Protein AF-A0A2V8MPQ8-F1 (afdb_monomer_lite)

Foldseek 3Di:
DDDDDPDDDPPDDDDDDDDDDDDLLDAFFDKDKDKAFDDDPDDDPCRVVRIDMDIDTDHHDQKDWPDWDCAACPDVDPHNFTKTKIARQHQAKDACLVPKDKDFDADPPGDTDPVRIDIRNGDIAHHGDMDIGTHGHPD

Secondary structure (DSSP, 8-state):
-----S---TT---------PPPTTSPTTPEEEEEEE---SS--TTGGGGEEEEEEE-----EEEEEEE--TTSTT-SSSS-EEEEEE-SSS-EETTTS-EEEE---TT----TTSEEEE-S-EE-TT-EEEEE-----

Sequence (139 aa):
MSCTAASLSVGTTVTFTVVVRVNPSLTDGTVISNTVTATTTTTDSIAANNQATATTTAKTPLLVISQVYGGGGNSGAAYQNDFVELFNRGTTTVDFSVTPYSVQYASSAGSFSLANKVDLTTGTMAPGQYLLVKLASGG

pLDDT: mean 84.9, std 9.33, range [51.03, 96.56]

Radius of gyration: 25.13 Å; chains: 1; bounding box: 57×28×68 Å

Structure (mmCIF, N/CA/C/O backbone):
data_AF-A0A2V8MPQ8-F1
#
_entry.id   AF-A0A2V8MPQ8-F1
#
loop_
_atom_site.group_PDB
_atom_site.id
_atom_site.type_symbol
_atom_site.label_atom_id
_atom_site.label_alt_id
_atom_site.label_comp_id
_atom_site.label_asym_id
_atom_site.label_entity_id
_atom_site.label_seq_id
_atom_site.pdbx_PDB_ins_code
_atom_site.Cartn_x
_atom_site.Cartn_y
_atom_site.Cartn_z
_atom_site.occupancy
_atom_site.B_iso_or_equiv
_atom_site.auth_seq_id
_atom_site.auth_comp_id
_atom_site.auth_asym_id
_atom_site.auth_atom_id
_atom_site.pdbx_PDB_model_num
ATOM 1 N N . MET A 1 1 ? -3.287 -6.773 28.907 1.00 58.97 1 MET A N 1
ATOM 2 C CA . MET A 1 1 ? -2.695 -5.616 29.612 1.00 58.97 1 MET A CA 1
ATOM 3 C C . MET A 1 1 ? -3.731 -5.145 30.612 1.00 58.97 1 MET A C 1
ATOM 5 O O . MET A 1 1 ? -4.859 -4.922 30.203 1.00 58.97 1 MET A O 1
ATOM 9 N N . SER A 1 2 ? -3.396 -5.086 31.897 1.00 61.69 2 SER A N 1
ATOM 10 C CA . SER A 1 2 ? -4.288 -4.584 32.947 1.00 61.69 2 SER A CA 1
ATOM 11 C C . SER A 1 2 ? -3.738 -3.251 33.437 1.00 61.69 2 SER A C 1
ATOM 13 O O . SER A 1 2 ? -2.612 -3.201 33.930 1.00 61.69 2 SER A O 1
ATOM 15 N N . CYS A 1 3 ? -4.510 -2.183 33.272 1.00 58.66 3 CYS A N 1
ATOM 16 C CA . CYS A 1 3 ? -4.169 -0.857 33.771 1.00 58.66 3 CYS A CA 1
ATOM 17 C C . CYS A 1 3 ? -5.106 -0.554 34.940 1.00 58.66 3 CYS A C 1
ATOM 19 O O . CYS A 1 3 ? -6.321 -0.582 34.765 1.00 58.66 3 CYS A O 1
ATOM 21 N N . THR A 1 4 ? -4.558 -0.275 36.120 1.00 63.81 4 THR A N 1
ATOM 22 C CA . THR A 1 4 ? -5.360 0.067 37.300 1.00 63.81 4 THR A CA 1
ATOM 23 C C . THR A 1 4 ? -5.3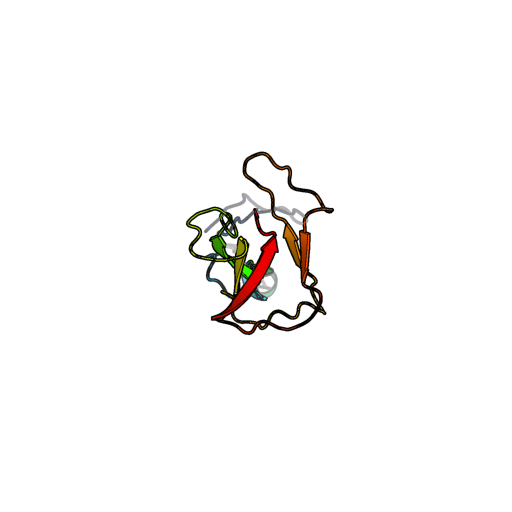43 1.578 37.477 1.00 63.81 4 THR A C 1
ATOM 25 O O . THR A 1 4 ? -4.296 2.151 37.767 1.00 63.81 4 THR A O 1
ATOM 28 N N . ALA A 1 5 ? -6.491 2.232 37.306 1.00 59.78 5 ALA A N 1
ATOM 29 C CA . ALA A 1 5 ? -6.690 3.586 37.811 1.00 59.78 5 ALA A CA 1
ATOM 30 C C . ALA A 1 5 ? -7.249 3.495 39.237 1.00 59.78 5 ALA A C 1
ATOM 32 O O . ALA A 1 5 ? -8.156 2.702 39.496 1.00 59.78 5 ALA A O 1
ATOM 33 N N . ALA A 1 6 ? -6.714 4.292 40.164 1.00 57.75 6 ALA A N 1
ATOM 34 C CA . ALA A 1 6 ? -7.375 4.507 41.447 1.00 57.75 6 ALA A CA 1
ATOM 35 C C . ALA A 1 6 ? -8.755 5.141 41.194 1.00 57.75 6 ALA A C 1
ATOM 37 O O . ALA A 1 6 ? -8.880 5.951 40.278 1.00 57.75 6 ALA A O 1
ATOM 38 N N . SER A 1 7 ? -9.759 4.714 41.970 1.00 66.19 7 SER A N 1
ATOM 39 C CA . SER A 1 7 ? -11.150 5.209 42.024 1.00 66.19 7 SER A CA 1
ATOM 40 C C . SER A 1 7 ? -11.515 6.307 41.007 1.00 66.19 7 SER A C 1
ATOM 42 O O . SER A 1 7 ? -11.134 7.464 41.186 1.00 66.19 7 SER A O 1
ATOM 44 N N . LEU A 1 8 ? -12.303 5.976 39.975 1.00 69.12 8 LEU A N 1
ATOM 45 C CA . LEU A 1 8 ? -12.889 6.985 39.086 1.00 69.12 8 LEU A CA 1
ATOM 46 C C . LEU A 1 8 ? -14.101 7.635 39.764 1.00 69.12 8 LEU A C 1
ATOM 48 O O . LEU A 1 8 ? -15.137 6.997 39.946 1.00 69.12 8 LEU A O 1
ATOM 52 N N . SER A 1 9 ? -13.987 8.914 40.114 1.00 73.25 9 SER A N 1
ATOM 53 C CA . SER A 1 9 ? -15.121 9.717 40.578 1.00 73.25 9 SER A CA 1
ATOM 54 C C . SER A 1 9 ? -16.164 9.865 39.465 1.00 73.25 9 SER A C 1
ATOM 56 O O . SER A 1 9 ? -15.814 9.893 38.282 1.00 73.25 9 SER A O 1
ATOM 58 N N . VAL A 1 10 ? -17.441 10.028 39.825 1.00 76.12 10 VAL A N 1
ATOM 59 C CA . VAL A 1 10 ? -18.529 10.246 38.854 1.00 76.12 10 VAL A CA 1
ATOM 60 C C . VAL A 1 10 ? -18.185 11.409 37.917 1.00 76.12 10 VAL A C 1
ATOM 62 O O . VAL A 1 10 ? -17.790 12.481 38.370 1.00 76.12 10 VAL A O 1
ATOM 65 N N . GLY A 1 11 ? -18.309 11.182 36.606 1.00 76.81 11 GLY A N 1
ATOM 66 C CA . GLY A 1 11 ? -17.989 12.172 35.570 1.00 76.81 11 GLY A CA 1
ATOM 67 C C . GLY A 1 11 ? -16.501 12.298 35.217 1.00 76.81 11 GLY A C 1
ATOM 68 O O . GLY A 1 11 ? -16.154 13.104 34.357 1.00 76.81 11 GLY A O 1
ATOM 69 N N . THR A 1 12 ? -15.614 11.507 35.832 1.00 78.31 12 THR A N 1
ATOM 70 C CA . THR A 1 12 ? -14.175 11.531 35.521 1.00 78.31 12 THR A CA 1
ATOM 71 C C . THR A 1 12 ? -13.873 10.702 34.279 1.00 78.31 12 THR A C 1
ATOM 73 O O . THR A 1 12 ? -14.336 9.572 34.149 1.00 78.31 12 THR A O 1
ATOM 76 N N . THR A 1 13 ? -13.044 11.242 33.386 1.00 75.94 13 THR A N 1
ATOM 77 C CA . THR A 1 13 ? -12.499 10.508 32.237 1.00 75.94 13 THR A CA 1
ATOM 78 C C . THR A 1 13 ? -11.036 10.170 32.497 1.00 75.94 13 THR A C 1
ATOM 80 O O . THR A 1 13 ? -10.256 11.047 32.862 1.00 75.94 13 THR A O 1
ATOM 83 N N . VAL A 1 14 ? -10.656 8.908 32.284 1.00 75.44 14 VAL A N 1
ATOM 84 C CA . VAL A 1 14 ? -9.255 8.464 32.284 1.00 75.44 14 VAL A CA 1
ATOM 85 C C . VAL A 1 14 ? -8.908 7.986 30.881 1.00 75.44 14 VAL A C 1
ATOM 87 O O . VAL A 1 14 ? -9.578 7.110 30.336 1.00 75.44 14 VAL A O 1
ATOM 90 N N . THR A 1 15 ? -7.856 8.556 30.298 1.00 76.62 15 THR A N 1
ATOM 91 C CA . THR A 1 15 ? -7.382 8.187 28.961 1.00 76.62 15 THR A CA 1
ATOM 92 C C . THR A 1 15 ? -6.205 7.230 29.077 1.00 76.62 15 THR A C 1
ATOM 94 O O . THR A 1 15 ? -5.200 7.548 29.711 1.00 76.62 15 THR A O 1
ATOM 97 N N . PHE A 1 16 ? -6.303 6.077 28.419 1.00 74.44 16 PHE A N 1
ATOM 98 C CA . PHE A 1 16 ? -5.191 5.145 28.259 1.00 74.44 16 PHE A CA 1
ATOM 99 C C . PHE A 1 16 ? -4.735 5.140 26.803 1.00 74.44 16 PHE A C 1
ATOM 101 O O . PHE A 1 16 ? -5.537 4.916 25.897 1.00 74.44 16 PHE A O 1
ATOM 108 N N . THR A 1 17 ? -3.439 5.342 26.576 1.00 78.00 17 THR A N 1
ATOM 109 C CA . THR A 1 17 ? -2.845 5.220 25.242 1.00 78.00 17 THR A CA 1
ATOM 110 C C . THR A 1 17 ? -2.294 3.813 25.067 1.00 78.00 17 THR A C 1
ATOM 112 O O . THR A 1 17 ? -1.340 3.427 25.741 1.00 78.00 17 THR A O 1
ATOM 115 N N . VAL A 1 18 ? -2.873 3.050 24.141 1.00 75.56 18 VAL A N 1
ATOM 116 C CA . VAL A 1 18 ? -2.373 1.724 23.761 1.00 75.56 18 VAL A CA 1
ATOM 117 C C . VAL A 1 18 ? -1.663 1.841 22.421 1.00 75.56 18 VAL A C 1
ATOM 119 O O . VAL A 1 18 ? -2.285 2.123 21.400 1.00 75.56 18 VAL A O 1
ATOM 122 N N . VAL A 1 19 ? -0.350 1.614 22.420 1.00 81.25 19 VAL A N 1
ATOM 123 C CA . VAL A 1 19 ? 0.436 1.529 21.185 1.00 81.25 19 VAL A CA 1
ATOM 124 C C . VAL A 1 19 ? 0.530 0.068 20.776 1.00 81.25 19 VAL A C 1
ATOM 126 O O . VAL A 1 19 ? 1.135 -0.744 21.475 1.00 81.25 19 VAL A O 1
ATOM 129 N N . VAL A 1 20 ? -0.053 -0.262 19.626 1.00 77.69 20 VAL A N 1
ATOM 130 C CA . VAL A 1 20 ? 0.008 -1.602 19.035 1.00 77.69 20 VAL A CA 1
ATOM 131 C C . VAL A 1 20 ? 0.956 -1.584 17.846 1.00 77.69 20 VAL A C 1
ATOM 133 O O . VAL A 1 20 ? 0.845 -0.738 16.961 1.00 77.69 20 VAL A O 1
ATOM 136 N N . ARG A 1 21 ? 1.893 -2.534 17.810 1.00 83.75 21 ARG A N 1
ATOM 137 C CA . ARG A 1 21 ? 2.701 -2.794 16.616 1.00 83.75 21 ARG A CA 1
ATOM 138 C C . ARG A 1 21 ? 1.961 -3.809 15.760 1.00 83.75 21 ARG A C 1
ATOM 140 O O . ARG A 1 21 ? 1.703 -4.921 16.211 1.00 83.75 21 ARG A O 1
ATOM 147 N N . VAL A 1 22 ? 1.627 -3.416 14.540 1.00 82.19 22 VAL A N 1
ATOM 148 C CA . VAL A 1 22 ? 1.006 -4.302 13.554 1.00 82.19 22 VAL A CA 1
ATOM 149 C C . VAL A 1 22 ? 2.086 -4.994 12.732 1.00 82.19 22 VAL A C 1
ATOM 151 O O . VAL A 1 22 ? 3.111 -4.389 12.414 1.00 82.19 22 VAL A O 1
ATOM 154 N N . ASN A 1 23 ? 1.878 -6.270 12.404 1.00 80.50 23 ASN A N 1
ATOM 155 C CA . ASN A 1 23 ? 2.779 -6.971 11.495 1.00 80.50 23 ASN A CA 1
ATOM 156 C C . ASN A 1 23 ? 2.706 -6.291 10.110 1.00 80.50 23 ASN A C 1
ATOM 158 O O . ASN A 1 23 ? 1.599 -6.078 9.619 1.00 80.50 23 ASN A O 1
ATOM 162 N N . PRO A 1 24 ? 3.832 -5.947 9.461 1.00 71.75 24 PRO A N 1
ATOM 163 C CA . PRO A 1 24 ? 3.820 -5.367 8.117 1.00 71.75 24 PRO A CA 1
ATOM 164 C C . PRO A 1 24 ? 3.198 -6.270 7.038 1.00 71.75 24 PRO A C 1
ATOM 166 O O . PRO A 1 24 ? 2.888 -5.765 5.962 1.00 71.75 24 PRO A O 1
ATOM 169 N N . SER A 1 25 ? 3.014 -7.568 7.304 1.00 73.12 25 SER A N 1
ATOM 170 C CA . SER A 1 25 ? 2.272 -8.501 6.444 1.00 73.12 25 SER A CA 1
ATOM 171 C C . SER A 1 25 ? 0.764 -8.533 6.722 1.00 73.12 25 SER A C 1
ATOM 173 O O . SER A 1 25 ? 0.064 -9.379 6.169 1.00 73.12 25 SER A O 1
ATOM 175 N N . LEU A 1 26 ? 0.259 -7.702 7.639 1.00 81.62 26 LEU A N 1
ATOM 176 C CA . LEU A 1 26 ? -1.169 -7.611 7.918 1.00 81.62 26 LEU A CA 1
ATOM 177 C C . LEU A 1 26 ? -1.887 -7.076 6.677 1.00 81.62 26 LEU A C 1
ATOM 179 O O . LEU A 1 26 ? -1.435 -6.114 6.066 1.00 81.62 26 LEU A O 1
ATOM 183 N N . THR A 1 27 ? -3.010 -7.687 6.317 1.00 79.50 27 THR A N 1
ATOM 184 C CA . THR A 1 27 ? -3.835 -7.219 5.203 1.00 79.50 27 THR A CA 1
ATOM 185 C C . THR A 1 27 ? -4.293 -5.777 5.438 1.00 79.50 27 THR A C 1
ATOM 187 O O . THR A 1 27 ? -4.835 -5.467 6.507 1.00 79.50 27 THR A O 1
ATOM 190 N N . ASP A 1 28 ? -4.115 -4.903 4.441 1.00 81.19 28 ASP A N 1
ATOM 191 C CA . ASP A 1 28 ? -4.665 -3.543 4.476 1.00 81.19 28 ASP A CA 1
ATOM 192 C C . ASP A 1 28 ? -6.176 -3.598 4.693 1.00 81.19 28 ASP A C 1
ATOM 194 O O . ASP A 1 28 ? -6.864 -4.452 4.134 1.00 81.19 28 ASP A O 1
ATOM 198 N N . GLY A 1 29 ? -6.702 -2.708 5.528 1.00 80.88 29 GLY A N 1
ATOM 199 C CA . GLY A 1 29 ? -8.128 -2.730 5.843 1.00 80.88 29 GLY A CA 1
ATOM 200 C C . GLY A 1 29 ? -8.502 -3.657 7.002 1.00 80.88 29 GLY A C 1
ATOM 201 O O . GLY A 1 29 ? -9.661 -3.658 7.411 1.00 80.88 29 GLY A O 1
ATOM 202 N N . THR A 1 30 ? -7.556 -4.415 7.575 1.00 86.75 30 THR A N 1
ATOM 203 C CA . THR A 1 30 ? -7.857 -5.241 8.753 1.00 86.75 30 THR A CA 1
ATOM 204 C C . THR A 1 30 ? -8.324 -4.359 9.912 1.00 86.75 30 THR A C 1
ATOM 206 O O . THR A 1 30 ? -7.607 -3.449 10.341 1.00 86.75 30 THR A O 1
ATOM 209 N N . VAL A 1 31 ? -9.518 -4.651 10.433 1.00 91.38 31 VAL A N 1
ATOM 210 C CA . VAL A 1 31 ? -10.076 -3.969 11.603 1.00 91.38 31 VAL A CA 1
ATOM 211 C C . VAL A 1 31 ? -9.366 -4.466 12.855 1.00 91.38 31 VAL A C 1
ATOM 213 O O . VAL A 1 31 ? -9.387 -5.651 13.182 1.00 91.38 31 VAL A O 1
ATOM 216 N N . ILE A 1 32 ? -8.754 -3.535 13.573 1.00 89.56 32 ILE A N 1
ATOM 217 C CA . ILE A 1 32 ? -8.175 -3.752 14.891 1.00 89.56 32 ILE A CA 1
ATOM 218 C C . ILE A 1 32 ? -9.198 -3.268 15.909 1.00 89.56 32 ILE A C 1
ATOM 220 O O . ILE A 1 32 ? -9.619 -2.112 15.869 1.00 89.56 32 ILE A O 1
ATOM 224 N N . SER A 1 33 ? -9.585 -4.155 16.821 1.00 90.81 33 SER A N 1
ATOM 225 C CA . SER A 1 33 ? -10.544 -3.877 17.885 1.00 90.81 33 SER A CA 1
ATOM 226 C C . SER A 1 33 ? -9.859 -3.959 19.243 1.00 90.81 33 SER A C 1
ATOM 228 O O . SER A 1 33 ? -9.099 -4.894 19.501 1.00 90.81 33 SER A O 1
ATOM 230 N N . ASN A 1 34 ? -10.128 -2.985 20.108 1.00 87.88 34 ASN A N 1
ATOM 231 C CA . ASN A 1 34 ? -9.696 -2.993 21.497 1.00 87.88 34 ASN A CA 1
ATOM 232 C C . ASN A 1 34 ? -10.898 -2.722 22.402 1.00 87.88 34 ASN A C 1
ATOM 234 O O . ASN A 1 34 ? -11.477 -1.633 22.366 1.00 87.88 34 ASN A O 1
ATOM 238 N N . THR A 1 35 ? -11.250 -3.707 23.222 1.00 88.12 3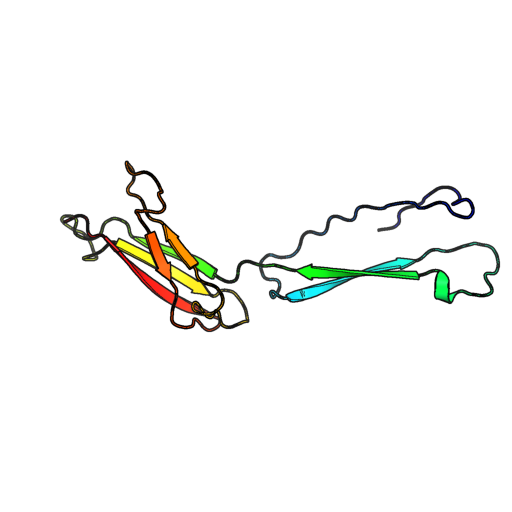5 THR A N 1
ATOM 239 C CA . THR A 1 35 ? -12.314 -3.593 24.220 1.00 88.12 35 THR A CA 1
ATOM 240 C C . THR A 1 35 ? -11.693 -3.342 25.584 1.00 88.12 35 THR A C 1
ATOM 242 O O . THR A 1 35 ? -10.829 -4.095 26.032 1.00 88.12 35 THR A O 1
ATOM 245 N N . VAL A 1 36 ? -12.133 -2.274 26.242 1.00 85.38 36 VAL A N 1
ATOM 246 C CA . VAL A 1 36 ? -11.840 -2.018 27.651 1.00 85.38 36 VAL A CA 1
ATOM 247 C C . VAL A 1 36 ? -13.016 -2.487 28.496 1.00 85.38 36 VAL A C 1
ATOM 249 O O . VAL A 1 36 ? -14.169 -2.300 28.108 1.00 85.38 36 VAL A O 1
ATOM 252 N N . THR A 1 37 ? -12.713 -3.070 29.652 1.00 85.44 37 THR A N 1
ATOM 253 C CA . THR A 1 37 ? -13.699 -3.543 30.627 1.00 85.44 37 THR A CA 1
ATOM 254 C C . THR A 1 37 ? -13.385 -2.917 31.979 1.00 85.44 37 THR A C 1
ATOM 256 O O . THR A 1 37 ? -12.250 -2.999 32.449 1.00 85.44 37 THR A O 1
ATOM 259 N N . ALA A 1 38 ? -14.380 -2.296 32.603 1.00 82.56 38 ALA A N 1
ATOM 260 C CA . ALA A 1 38 ? -14.335 -1.841 33.984 1.00 82.56 38 ALA A CA 1
ATOM 261 C C . ALA A 1 38 ? -14.951 -2.913 34.894 1.00 82.56 38 ALA A C 1
ATOM 263 O O . ALA A 1 38 ? -15.947 -3.543 34.548 1.00 82.56 38 ALA A O 1
ATOM 264 N N . THR A 1 39 ? -14.361 -3.134 36.065 1.00 78.25 39 THR A N 1
ATOM 265 C CA . THR A 1 39 ? -14.872 -4.092 37.053 1.00 78.25 39 THR A CA 1
ATOM 266 C C . THR A 1 39 ? -14.954 -3.430 38.419 1.00 78.25 39 THR A C 1
ATOM 268 O O . THR A 1 39 ? -14.026 -2.726 38.816 1.00 78.25 39 THR A O 1
ATOM 271 N N . THR A 1 40 ? -16.035 -3.692 39.150 1.00 74.88 40 THR A N 1
ATOM 272 C CA . THR A 1 40 ? -16.252 -3.238 40.529 1.00 74.88 40 THR A CA 1
ATOM 273 C C . THR A 1 40 ? -16.443 -4.439 41.460 1.00 74.88 40 THR A C 1
ATOM 275 O O . THR A 1 40 ? -16.821 -5.523 41.019 1.00 74.88 40 THR A O 1
ATOM 278 N N . THR A 1 41 ? -16.162 -4.259 42.750 1.00 79.62 41 THR A N 1
ATOM 279 C CA . THR A 1 41 ? -16.442 -5.252 43.801 1.00 79.62 41 THR A CA 1
ATOM 280 C C . THR A 1 41 ? -17.861 -5.139 44.367 1.00 79.62 41 THR A C 1
ATOM 282 O O . THR A 1 41 ? -18.282 -6.007 45.129 1.00 79.62 41 THR A O 1
ATOM 285 N N . THR A 1 42 ? -18.607 -4.090 44.010 1.00 78.81 42 THR A N 1
ATOM 286 C CA . THR A 1 42 ? -20.016 -3.889 44.380 1.00 78.81 42 THR A CA 1
ATOM 287 C C . THR A 1 42 ? -20.953 -4.294 43.242 1.00 78.81 42 THR A C 1
ATOM 289 O O . THR A 1 42 ? -20.558 -4.320 42.080 1.00 78.81 42 THR A O 1
ATOM 292 N N . THR A 1 43 ? -22.209 -4.623 43.555 1.00 79.56 43 THR A N 1
ATOM 293 C CA . THR A 1 43 ? -23.201 -4.974 42.530 1.00 79.56 43 THR A CA 1
ATOM 294 C C . THR A 1 43 ? -23.501 -3.778 41.626 1.00 79.56 43 THR A C 1
ATOM 296 O O . THR A 1 43 ? -23.933 -2.732 42.105 1.00 79.56 43 THR A O 1
ATOM 299 N N . ASP A 1 44 ? -23.324 -3.968 40.321 1.00 81.00 44 ASP A N 1
ATOM 300 C CA . ASP A 1 44 ? -23.755 -3.046 39.273 1.00 81.00 44 ASP A CA 1
ATOM 301 C C . ASP A 1 44 ? -24.998 -3.610 38.572 1.00 81.00 44 ASP A C 1
ATOM 303 O O . ASP A 1 44 ? -24.982 -4.718 38.030 1.00 81.00 44 ASP A O 1
ATOM 307 N N . SER A 1 45 ? -26.094 -2.854 38.607 1.00 83.00 45 SER A N 1
ATOM 308 C CA . SER A 1 45 ? -27.379 -3.234 38.018 1.00 83.00 45 SER A CA 1
ATOM 309 C C . SER A 1 45 ? -27.436 -3.055 36.497 1.00 83.00 45 SER A C 1
ATOM 311 O O . SER A 1 45 ? -28.394 -3.517 35.877 1.00 83.00 45 SER A O 1
ATOM 313 N N . ILE A 1 46 ? -26.429 -2.423 35.880 1.00 82.31 46 ILE A N 1
ATOM 314 C CA . ILE A 1 46 ? -26.367 -2.151 34.437 1.00 82.31 46 ILE A CA 1
ATOM 315 C C . ILE A 1 46 ? -25.008 -2.594 33.874 1.00 82.31 46 ILE A C 1
ATOM 317 O O . ILE A 1 46 ? -24.329 -1.842 33.184 1.00 82.31 46 ILE A O 1
ATOM 321 N N . ALA A 1 47 ? -24.641 -3.862 34.078 1.00 80.69 47 ALA A N 1
ATOM 322 C CA . ALA A 1 47 ? -23.338 -4.410 33.676 1.00 80.69 47 ALA A CA 1
ATOM 323 C C . ALA A 1 47 ? -22.948 -4.204 32.191 1.00 80.69 47 ALA A C 1
ATOM 325 O O . ALA A 1 47 ? -21.774 -4.309 31.836 1.00 80.69 47 ALA A O 1
ATOM 326 N N . ALA A 1 48 ? -23.908 -3.908 31.308 1.00 83.06 48 ALA A N 1
ATOM 327 C CA . ALA A 1 48 ? -23.656 -3.608 29.900 1.00 83.06 48 ALA A CA 1
ATOM 328 C C . ALA A 1 48 ? -22.847 -2.314 29.673 1.00 83.06 48 ALA A C 1
ATOM 330 O O . ALA A 1 48 ? -22.190 -2.196 28.641 1.00 83.06 48 ALA A O 1
ATOM 331 N N . ASN A 1 49 ? -22.866 -1.355 30.608 1.00 85.19 49 ASN A N 1
ATOM 332 C CA . ASN A 1 49 ? -22.117 -0.097 30.482 1.00 85.19 49 ASN A CA 1
ATOM 333 C C . ASN A 1 49 ? -20.642 -0.213 30.920 1.00 85.19 49 ASN A C 1
ATOM 335 O O . ASN A 1 49 ? -19.874 0.730 30.740 1.00 85.19 49 ASN A O 1
ATOM 339 N N . ASN A 1 50 ? -20.232 -1.368 31.449 1.00 88.00 50 ASN A N 1
ATOM 340 C CA . ASN A 1 50 ? -18.872 -1.600 31.931 1.00 88.00 50 ASN A CA 1
ATOM 341 C C . ASN A 1 50 ? -17.874 -1.907 30.817 1.00 88.00 50 ASN A C 1
ATOM 343 O O . ASN A 1 50 ? -16.731 -2.254 31.105 1.00 88.00 50 ASN A O 1
ATOM 347 N N . GLN A 1 51 ? -18.277 -1.829 29.549 1.00 89.31 51 GLN A N 1
ATOM 348 C CA . GLN A 1 51 ? -17.392 -2.098 28.426 1.00 89.31 51 GLN A CA 1
ATOM 349 C C . GLN A 1 51 ? -17.524 -1.041 27.342 1.00 89.31 51 GLN A C 1
ATOM 351 O O . GLN A 1 51 ? -18.619 -0.590 27.017 1.00 89.31 51 GLN A O 1
ATOM 356 N N . ALA A 1 52 ? -16.395 -0.694 26.737 1.00 86.88 52 ALA A N 1
ATOM 357 C CA . ALA A 1 52 ? -16.345 0.148 25.554 1.00 86.88 52 ALA A CA 1
ATOM 358 C C . ALA A 1 52 ? -15.358 -0.452 24.556 1.00 86.88 52 ALA A C 1
ATOM 360 O O . ALA A 1 52 ? -14.292 -0.933 24.937 1.00 86.88 52 ALA A O 1
ATOM 361 N N . THR A 1 53 ? -15.712 -0.431 23.273 1.00 90.62 53 THR A N 1
ATOM 362 C CA . THR A 1 53 ? -14.850 -0.939 22.203 1.00 90.62 53 THR A CA 1
ATOM 363 C C . THR A 1 53 ? -14.463 0.200 21.279 1.00 90.62 53 THR A C 1
ATOM 365 O O . THR A 1 53 ? -15.328 0.902 20.760 1.00 90.62 53 THR A O 1
ATOM 368 N N . ALA A 1 54 ? -13.161 0.362 21.059 1.00 89.50 54 ALA A N 1
ATOM 369 C CA . ALA A 1 54 ? -12.617 1.239 20.035 1.00 89.50 54 ALA A CA 1
ATOM 370 C C . ALA A 1 54 ? -12.114 0.392 18.863 1.00 89.50 54 ALA A C 1
ATOM 372 O O . ALA A 1 54 ? -11.497 -0.656 19.068 1.00 89.50 54 ALA A O 1
ATOM 373 N N . THR A 1 55 ? -12.358 0.856 17.639 1.00 91.75 55 THR A N 1
ATOM 374 C CA . THR A 1 55 ? -11.841 0.219 16.425 1.00 91.75 55 THR A CA 1
ATOM 375 C C . THR A 1 55 ? -10.955 1.180 15.649 1.00 91.75 55 THR A C 1
ATOM 377 O O . THR A 1 55 ? -11.141 2.395 15.674 1.00 91.75 55 THR A O 1
ATOM 380 N N . THR A 1 56 ? -9.962 0.626 14.968 1.00 88.81 56 THR A N 1
ATOM 381 C CA . THR A 1 56 ? -9.149 1.327 13.976 1.00 88.81 56 THR A CA 1
ATOM 382 C C . THR A 1 56 ? -8.845 0.378 12.825 1.00 88.81 56 THR A C 1
ATOM 384 O O . THR A 1 56 ? -9.043 -0.829 12.939 1.00 88.81 56 THR A O 1
ATOM 387 N N . THR A 1 57 ? -8.380 0.907 11.701 1.00 87.75 57 THR A N 1
ATOM 388 C CA . THR A 1 57 ? -8.045 0.106 10.522 1.00 87.75 57 THR A CA 1
ATOM 389 C C . THR A 1 57 ? -6.544 0.130 10.300 1.00 87.75 57 THR A C 1
ATOM 391 O O . THR A 1 57 ? -5.935 1.199 10.260 1.00 87.75 57 THR A O 1
ATOM 394 N N . ALA A 1 58 ? -5.938 -1.045 10.141 1.00 84.00 58 ALA A N 1
ATOM 395 C CA . ALA A 1 58 ? -4.541 -1.131 9.755 1.00 84.00 58 ALA A CA 1
ATOM 396 C C . ALA A 1 58 ? -4.353 -0.592 8.333 1.00 84.00 58 ALA A C 1
ATOM 398 O O . ALA A 1 58 ? -5.033 -1.033 7.403 1.00 84.00 58 ALA A O 1
ATOM 399 N N . LYS A 1 59 ? -3.401 0.334 8.177 1.00 77.69 59 LYS A N 1
ATOM 400 C CA . LYS A 1 59 ? -2.903 0.759 6.871 1.00 77.69 59 LYS A CA 1
ATOM 401 C C . LYS A 1 59 ? -1.513 0.202 6.625 1.00 77.69 59 LYS A C 1
ATOM 403 O O . LYS A 1 59 ? -0.583 0.497 7.374 1.00 77.69 59 LYS A O 1
ATOM 408 N N . THR A 1 60 ? -1.372 -0.590 5.570 1.00 71.50 60 THR A N 1
ATOM 409 C CA . THR A 1 60 ? -0.095 -1.191 5.168 1.00 71.50 60 THR A CA 1
ATOM 410 C C . THR A 1 60 ? 0.230 -0.801 3.731 1.00 71.50 60 THR A C 1
ATOM 412 O O . THR A 1 60 ? -0.648 -0.913 2.876 1.00 71.50 60 THR A O 1
ATOM 415 N N . PRO A 1 61 ? 1.469 -0.372 3.418 1.00 68.62 61 PRO A N 1
ATOM 416 C CA . PRO A 1 61 ? 1.832 -0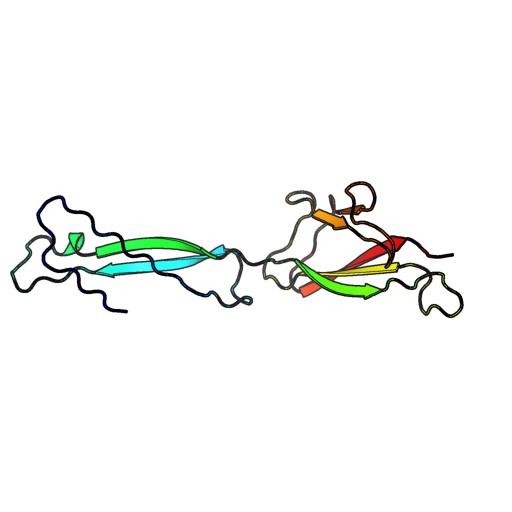.066 2.042 1.00 68.62 61 PRO A CA 1
ATOM 417 C C . PRO A 1 61 ? 1.747 -1.340 1.192 1.00 68.62 61 PRO A C 1
ATOM 419 O O . PRO A 1 61 ? 2.453 -2.323 1.453 1.00 68.62 61 PRO A O 1
ATOM 422 N N . LEU A 1 62 ? 0.836 -1.302 0.216 1.00 80.88 62 LEU A N 1
ATOM 423 C CA . LEU A 1 62 ? 0.538 -2.392 -0.719 1.00 80.88 62 LEU A CA 1
ATOM 424 C C . LEU A 1 62 ? 1.619 -2.502 -1.800 1.00 80.88 62 LEU A C 1
ATOM 426 O O . LEU A 1 62 ? 2.039 -3.603 -2.143 1.00 80.88 62 LEU A O 1
ATOM 430 N N . LEU A 1 63 ? 2.101 -1.355 -2.287 1.00 90.12 63 LEU A N 1
ATOM 431 C CA . LEU A 1 63 ? 3.168 -1.261 -3.278 1.00 90.12 63 LEU A CA 1
ATOM 432 C C . LEU A 1 63 ? 4.522 -1.064 -2.609 1.00 90.12 63 LEU A C 1
ATOM 434 O O . LEU A 1 63 ? 4.690 -0.192 -1.753 1.00 90.12 63 LEU A O 1
ATOM 438 N N . VAL A 1 64 ? 5.494 -1.857 -3.043 1.00 91.88 64 VAL A N 1
ATOM 439 C CA . VAL A 1 64 ? 6.899 -1.737 -2.650 1.00 91.88 64 VAL A CA 1
ATOM 440 C C . VAL A 1 64 ? 7.800 -1.766 -3.880 1.00 91.88 64 VAL A C 1
ATOM 442 O O . VAL A 1 64 ? 7.392 -2.232 -4.939 1.00 91.88 64 VAL A O 1
ATOM 445 N N . ILE A 1 65 ? 9.034 -1.287 -3.731 1.00 94.38 65 ILE A N 1
ATOM 446 C CA . ILE A 1 65 ? 10.080 -1.445 -4.745 1.00 94.38 65 ILE A CA 1
ATOM 447 C C . ILE A 1 65 ? 10.736 -2.813 -4.530 1.00 94.38 65 ILE A C 1
ATOM 449 O O . ILE A 1 65 ? 11.294 -3.054 -3.459 1.00 94.38 65 ILE A O 1
ATOM 453 N N . SER A 1 66 ? 10.656 -3.702 -5.521 1.00 95.38 66 SER A N 1
ATOM 454 C CA . SER A 1 66 ? 11.307 -5.022 -5.492 1.00 95.38 66 SER A CA 1
ATOM 455 C C . SER A 1 66 ? 12.713 -4.986 -6.080 1.00 95.38 66 SER A C 1
ATOM 457 O O . SER A 1 66 ? 13.599 -5.686 -5.591 1.00 95.38 66 SER A O 1
ATOM 459 N N . GLN A 1 67 ? 12.939 -4.151 -7.096 1.00 95.19 67 GLN A N 1
ATOM 460 C CA . GLN A 1 67 ? 14.234 -4.032 -7.756 1.00 95.19 67 GLN A CA 1
ATOM 461 C C . GLN A 1 67 ? 14.467 -2.619 -8.290 1.00 95.19 67 GLN A C 1
ATOM 463 O O . GLN A 1 67 ? 13.536 -1.917 -8.681 1.00 95.19 67 GLN A O 1
ATOM 468 N N . VAL A 1 68 ? 15.738 -2.221 -8.343 1.00 93.94 68 VAL A N 1
ATOM 469 C CA . VAL A 1 68 ? 16.193 -1.007 -9.026 1.00 93.94 68 VAL A CA 1
ATOM 470 C C . VAL A 1 68 ? 17.412 -1.345 -9.877 1.00 93.94 68 VAL A C 1
ATOM 472 O O . VAL A 1 68 ? 18.304 -2.067 -9.429 1.00 93.94 68 VAL A O 1
ATOM 475 N N . TYR A 1 69 ? 17.465 -0.792 -11.083 1.00 92.12 69 TYR A N 1
ATOM 476 C CA . TYR A 1 69 ? 18.636 -0.802 -11.952 1.00 92.12 69 TYR A CA 1
ATOM 477 C C . TYR A 1 69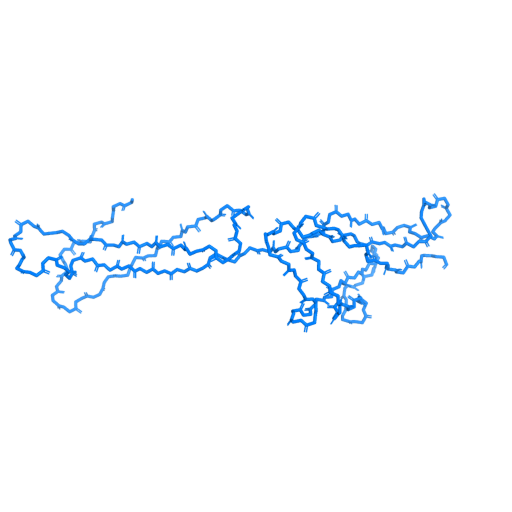 ? 18.872 0.615 -12.479 1.00 92.12 69 TYR A C 1
ATOM 479 O O . TYR A 1 69 ? 18.013 1.158 -13.161 1.00 92.12 69 TYR A O 1
ATOM 487 N N . GLY A 1 70 ? 20.013 1.217 -12.137 1.00 89.25 70 GLY A N 1
ATOM 488 C CA . GLY A 1 70 ? 20.353 2.612 -12.472 1.00 89.25 70 GLY A CA 1
ATOM 489 C C . GLY A 1 70 ? 21.588 2.759 -13.366 1.00 89.25 70 GLY A C 1
ATOM 490 O O . GLY A 1 70 ? 22.287 3.765 -13.285 1.00 89.25 70 GLY A O 1
ATOM 491 N N . GLY A 1 71 ? 21.948 1.700 -14.096 1.00 86.94 71 GLY A N 1
ATOM 492 C CA . GLY A 1 71 ? 23.145 1.658 -14.938 1.00 86.94 71 GLY A CA 1
ATOM 493 C C . GLY A 1 71 ? 22.859 1.503 -16.429 1.00 86.94 71 GLY A C 1
ATOM 494 O O . GLY A 1 71 ? 23.781 1.178 -17.172 1.00 86.94 71 GLY A O 1
ATOM 495 N N . GLY A 1 72 ? 21.611 1.654 -16.863 1.00 89.31 72 GLY A N 1
ATOM 496 C CA . GLY A 1 72 ? 21.190 1.356 -18.222 1.00 89.31 72 GLY A CA 1
ATOM 497 C C . GLY A 1 72 ? 21.778 2.306 -19.252 1.00 89.31 72 GLY A C 1
ATOM 498 O O . GLY A 1 72 ? 21.896 3.501 -19.013 1.00 89.31 72 GLY A O 1
ATOM 499 N N . GLY A 1 73 ? 22.168 1.763 -20.404 1.00 87.50 73 GLY A N 1
ATOM 500 C CA . GLY A 1 73 ? 22.778 2.536 -21.494 1.00 87.50 73 GLY A CA 1
ATOM 501 C C . GLY A 1 73 ? 24.266 2.852 -21.321 1.00 87.50 73 GLY A C 1
ATOM 502 O O . GLY A 1 73 ? 24.904 3.280 -22.278 1.00 87.50 73 GLY A O 1
ATOM 503 N N . ASN A 1 74 ? 24.855 2.582 -20.151 1.00 89.25 74 ASN A N 1
ATOM 504 C CA . ASN A 1 74 ? 26.301 2.696 -19.964 1.00 89.25 74 ASN A CA 1
ATOM 505 C C . ASN A 1 74 ? 27.060 1.609 -20.747 1.00 89.25 74 ASN A C 1
ATOM 507 O O . ASN A 1 74 ? 26.539 0.525 -21.017 1.00 89.25 74 ASN A O 1
ATOM 511 N N . SER A 1 75 ? 28.331 1.866 -21.067 1.00 90.12 75 SER A N 1
ATOM 512 C CA . SER A 1 75 ? 29.195 0.857 -21.694 1.00 90.12 75 SER A CA 1
ATOM 513 C C . SER A 1 75 ? 29.301 -0.390 -20.807 1.00 90.12 75 SER A C 1
ATOM 515 O O . SER A 1 75 ? 29.691 -0.300 -19.643 1.00 90.12 75 SER A O 1
ATOM 517 N N . GLY A 1 76 ? 28.925 -1.551 -21.350 1.00 88.31 76 GLY A N 1
ATOM 518 C CA . GLY A 1 76 ? 28.868 -2.815 -20.608 1.00 88.31 76 GLY A CA 1
ATOM 519 C C . GLY A 1 76 ? 27.612 -3.009 -19.747 1.00 88.31 76 GLY A C 1
ATOM 520 O O . GLY A 1 76 ? 27.557 -3.971 -18.981 1.00 88.31 76 GLY A O 1
ATOM 521 N N . ALA A 1 77 ? 26.606 -2.134 -19.853 1.00 91.50 77 ALA A N 1
ATOM 522 C CA . ALA A 1 77 ? 25.335 -2.310 -19.160 1.00 91.50 77 ALA A CA 1
ATOM 523 C C . ALA A 1 77 ? 24.600 -3.569 -19.645 1.00 91.50 77 ALA A C 1
ATOM 525 O O . ALA A 1 77 ? 24.524 -3.850 -20.839 1.00 91.50 77 ALA A O 1
ATOM 526 N N . ALA A 1 78 ? 24.016 -4.309 -18.701 1.00 91.75 78 ALA A N 1
ATOM 527 C CA . ALA A 1 78 ? 23.186 -5.476 -18.995 1.00 91.75 78 ALA A CA 1
ATOM 528 C C . ALA A 1 78 ? 21.853 -5.088 -19.657 1.00 91.75 78 ALA A C 1
ATOM 530 O O . ALA A 1 78 ? 21.259 -5.893 -20.372 1.00 91.75 78 ALA A O 1
ATOM 531 N N . TYR A 1 79 ? 21.388 -3.857 -19.418 1.00 91.00 79 TYR A N 1
ATOM 532 C CA . TYR A 1 79 ? 20.133 -3.339 -19.949 1.00 91.00 79 TYR A CA 1
ATOM 533 C C . TYR A 1 79 ? 20.316 -1.964 -20.587 1.00 91.00 79 TYR A C 1
ATOM 535 O O . TYR A 1 79 ? 21.166 -1.171 -20.191 1.00 91.00 79 TYR A O 1
ATOM 543 N N . GLN A 1 80 ? 19.454 -1.661 -21.557 1.00 91.88 80 GLN A N 1
ATOM 544 C CA . GLN A 1 80 ? 19.503 -0.403 -22.307 1.00 91.88 80 GLN A CA 1
ATOM 545 C C . GLN A 1 80 ? 18.991 0.807 -21.517 1.00 91.88 80 GLN A C 1
ATOM 547 O O . GLN A 1 80 ? 19.294 1.937 -21.878 1.00 91.88 80 GLN A O 1
ATOM 552 N N . ASN A 1 81 ? 18.173 0.599 -20.485 1.00 91.06 81 ASN A N 1
ATOM 553 C CA . ASN A 1 81 ? 17.553 1.677 -19.715 1.00 91.06 81 ASN A CA 1
ATOM 554 C C . ASN A 1 81 ? 17.596 1.334 -18.233 1.00 91.06 81 ASN A C 1
ATOM 556 O O . ASN A 1 81 ? 17.630 0.156 -17.864 1.00 91.06 81 ASN A O 1
ATOM 560 N N . ASP A 1 82 ? 17.552 2.371 -17.414 1.00 91.25 82 ASP A N 1
ATOM 561 C CA . ASP A 1 82 ? 17.269 2.248 -16.000 1.00 91.25 82 ASP A CA 1
ATOM 562 C C . ASP A 1 82 ? 15.841 1.731 -15.806 1.00 91.25 82 ASP A C 1
ATOM 564 O O . ASP A 1 82 ? 14.949 1.949 -16.637 1.00 91.25 82 ASP A O 1
ATOM 568 N N . PHE A 1 83 ? 15.606 1.046 -14.694 1.00 92.94 83 PHE A N 1
ATOM 569 C CA . PHE A 1 83 ? 14.269 0.631 -14.312 1.00 92.94 83 PHE A CA 1
ATOM 570 C C . PHE A 1 83 ? 14.083 0.587 -12.800 1.00 92.94 83 PHE A C 1
ATOM 572 O O . PHE A 1 83 ? 15.022 0.387 -12.026 1.00 92.94 83 PHE A O 1
ATOM 579 N N . VAL A 1 84 ? 12.826 0.720 -12.396 1.00 95.38 84 VAL A N 1
ATOM 580 C CA . VAL A 1 84 ? 12.341 0.380 -11.059 1.00 95.38 84 VAL A CA 1
ATOM 581 C C . VAL A 1 84 ? 11.255 -0.670 -11.229 1.00 95.38 84 VAL A C 1
ATOM 583 O O . VAL A 1 84 ? 10.319 -0.474 -11.999 1.00 95.38 84 VAL A O 1
ATOM 586 N N . GLU A 1 85 ? 11.373 -1.786 -10.524 1.00 96.25 85 GLU A N 1
ATOM 587 C CA . GLU A 1 85 ? 10.314 -2.783 -10.446 1.00 96.25 85 GLU A CA 1
ATOM 588 C C . GLU A 1 85 ? 9.491 -2.544 -9.180 1.00 96.25 85 GLU A C 1
ATOM 590 O O . GLU A 1 85 ? 10.023 -2.452 -8.068 1.00 96.25 85 GLU A O 1
ATOM 595 N N . LEU A 1 86 ? 8.181 -2.412 -9.367 1.00 96.38 86 LEU A N 1
ATOM 596 C CA . LEU A 1 86 ? 7.207 -2.326 -8.293 1.00 96.38 86 LEU A CA 1
ATOM 597 C C . LEU A 1 86 ? 6.544 -3.682 -8.096 1.00 96.38 86 LEU A C 1
ATOM 599 O O . LEU A 1 86 ? 6.204 -4.348 -9.069 1.00 96.38 86 LEU A O 1
ATOM 603 N N . PHE A 1 87 ? 6.290 -4.039 -6.843 1.00 95.06 87 PHE A N 1
ATOM 604 C CA . PHE A 1 87 ? 5.597 -5.259 -6.454 1.00 95.06 87 PHE A CA 1
ATOM 605 C C . PHE A 1 87 ? 4.394 -4.933 -5.569 1.00 95.06 87 PHE A C 1
ATOM 607 O O . PHE A 1 87 ? 4.532 -4.242 -4.552 1.00 95.06 87 PHE A O 1
ATOM 614 N N . ASN A 1 88 ? 3.219 -5.459 -5.925 1.00 92.94 88 ASN A N 1
ATOM 615 C CA . ASN A 1 88 ? 2.057 -5.438 -5.041 1.00 92.94 88 ASN A CA 1
ATOM 616 C C . ASN A 1 88 ? 2.141 -6.617 -4.072 1.00 92.94 88 ASN A C 1
ATOM 618 O O . ASN A 1 88 ? 1.707 -7.729 -4.370 1.00 92.94 88 ASN A O 1
ATOM 622 N N . ARG A 1 89 ? 2.680 -6.350 -2.882 1.00 89.44 89 ARG A N 1
ATOM 623 C CA . ARG A 1 89 ? 2.750 -7.322 -1.781 1.00 89.44 89 ARG A CA 1
ATOM 624 C C . ARG A 1 89 ? 1.446 -7.442 -0.986 1.00 89.44 89 ARG A C 1
ATOM 626 O O . ARG A 1 89 ? 1.402 -8.173 0.001 1.00 89.44 89 ARG A O 1
ATOM 633 N N . GLY A 1 90 ? 0.441 -6.644 -1.334 1.00 84.94 90 GLY A N 1
ATOM 634 C CA . GLY A 1 90 ? -0.859 -6.621 -0.685 1.00 84.94 90 GLY A CA 1
ATOM 635 C C . GLY A 1 90 ? -1.785 -7.740 -1.151 1.00 84.94 90 GLY A C 1
ATOM 636 O O . GLY A 1 90 ? -1.403 -8.621 -1.914 1.00 84.94 90 GLY A O 1
ATOM 637 N N . THR A 1 91 ? -3.034 -7.682 -0.693 1.00 83.12 91 THR A N 1
ATOM 638 C CA . THR A 1 91 ? -4.103 -8.638 -1.042 1.00 83.12 91 THR A CA 1
ATOM 639 C C . THR A 1 91 ? -5.218 -8.010 -1.877 1.00 83.12 91 THR A C 1
ATOM 641 O O . THR A 1 91 ? -6.165 -8.694 -2.261 1.00 83.12 91 THR A O 1
ATOM 644 N N . THR A 1 92 ? -5.110 -6.718 -2.186 1.00 85.94 92 THR A N 1
ATOM 645 C CA . THR A 1 92 ? -6.058 -5.971 -3.014 1.00 85.94 92 THR A CA 1
ATOM 646 C C . THR A 1 92 ? -5.388 -5.486 -4.294 1.00 85.94 92 THR A C 1
ATOM 648 O O . THR A 1 92 ? -4.192 -5.192 -4.319 1.00 85.94 92 THR A O 1
ATOM 651 N N . THR A 1 93 ? -6.159 -5.415 -5.378 1.00 89.50 93 THR A N 1
ATOM 652 C CA . THR A 1 93 ? -5.700 -4.806 -6.630 1.00 89.50 93 THR A CA 1
ATOM 653 C C . THR A 1 93 ? -5.502 -3.310 -6.425 1.00 89.50 93 THR A C 1
ATOM 655 O O . THR A 1 93 ? -6.389 -2.633 -5.907 1.00 89.50 93 THR A O 1
ATOM 658 N N . VAL A 1 94 ? -4.354 -2.794 -6.860 1.00 90.94 94 VAL A N 1
ATOM 659 C CA . VAL A 1 94 ? -4.103 -1.354 -6.915 1.00 90.94 94 VAL A CA 1
ATOM 660 C C . VAL A 1 94 ? -4.531 -0.835 -8.279 1.00 90.94 94 VAL A C 1
ATOM 662 O O . VAL A 1 94 ? -4.101 -1.365 -9.301 1.00 90.94 94 VAL A O 1
ATOM 665 N N . ASP A 1 95 ? -5.374 0.192 -8.286 1.00 92.69 95 ASP A N 1
ATOM 666 C CA . ASP A 1 95 ? -5.796 0.912 -9.486 1.00 92.69 95 ASP A CA 1
ATOM 667 C C . ASP A 1 95 ? -5.159 2.307 -9.489 1.00 92.69 95 ASP A C 1
ATOM 669 O O . ASP A 1 95 ? -5.466 3.150 -8.638 1.00 92.69 95 ASP A O 1
ATOM 673 N N . PHE A 1 96 ? -4.261 2.536 -10.447 1.00 93.69 96 PHE A N 1
ATOM 674 C CA . PHE A 1 96 ? -3.496 3.775 -10.571 1.00 93.69 96 PHE A CA 1
ATOM 675 C C . PHE A 1 96 ? -4.345 4.962 -11.042 1.00 93.69 96 PHE A C 1
ATOM 677 O O . PHE A 1 96 ? -3.935 6.108 -10.877 1.00 93.69 96 PHE A O 1
ATOM 684 N N . SER A 1 97 ? -5.535 4.718 -11.598 1.00 93.81 97 SER A N 1
ATOM 685 C CA . SER A 1 97 ? -6.489 5.778 -11.941 1.00 93.81 97 SER A CA 1
ATOM 686 C C . SER A 1 97 ? -7.308 6.246 -10.740 1.00 93.81 97 SER A C 1
ATOM 688 O O . SER A 1 97 ? -7.766 7.386 -10.725 1.00 93.81 97 SER A O 1
ATOM 690 N N . VAL A 1 98 ? -7.465 5.398 -9.718 1.00 91.69 98 VAL A N 1
ATOM 691 C CA . VAL A 1 98 ? -8.135 5.755 -8.456 1.00 91.69 98 VAL A CA 1
ATOM 692 C C . VAL A 1 98 ? -7.142 6.350 -7.462 1.00 91.69 98 VAL A C 1
ATOM 694 O O . VAL A 1 98 ? -7.420 7.376 -6.844 1.00 91.69 98 VAL A O 1
ATOM 697 N N . THR A 1 99 ? -5.981 5.711 -7.306 1.00 89.12 99 THR A N 1
ATOM 698 C CA . THR A 1 99 ? -4.889 6.199 -6.456 1.00 89.12 99 THR A CA 1
ATOM 699 C C . THR A 1 99 ? -3.651 6.426 -7.320 1.00 89.12 99 THR A C 1
ATOM 701 O O . THR A 1 99 ? -2.892 5.481 -7.540 1.00 89.12 99 THR A O 1
ATOM 704 N N . PRO A 1 100 ? -3.429 7.648 -7.833 1.00 91.81 100 PRO A N 1
ATOM 705 C CA . PRO A 1 100 ? -2.266 7.923 -8.661 1.00 91.81 100 PRO A CA 1
ATOM 706 C C . PRO A 1 100 ? -0.980 7.883 -7.832 1.00 91.81 100 PRO A C 1
ATOM 708 O O . PRO A 1 100 ? -0.912 8.418 -6.723 1.00 91.81 100 PRO A O 1
ATOM 711 N N . TYR A 1 101 ? 0.055 7.272 -8.401 1.00 92.94 101 TYR A N 1
ATOM 712 C CA . TYR A 1 101 ? 1.398 7.205 -7.828 1.00 92.94 101 TYR A CA 1
ATOM 713 C C . TYR A 1 101 ? 2.412 7.849 -8.774 1.00 92.94 101 TYR A C 1
ATOM 715 O O . TYR A 1 101 ? 2.129 8.109 -9.939 1.00 92.94 101 TYR A O 1
ATOM 723 N N . SER A 1 102 ? 3.626 8.086 -8.283 1.00 93.62 102 SER A N 1
ATOM 724 C CA . SER A 1 102 ? 4.761 8.410 -9.145 1.00 93.62 102 SER A CA 1
ATOM 725 C C . SER A 1 102 ? 6.034 7.755 -8.627 1.00 93.62 102 SER A C 1
ATOM 727 O O . SER A 1 102 ? 6.211 7.588 -7.419 1.00 93.62 102 SER A O 1
ATOM 729 N N . VAL A 1 103 ? 6.922 7.389 -9.549 1.00 93.19 103 VAL A N 1
ATOM 730 C CA . VAL A 1 103 ? 8.285 6.955 -9.241 1.00 93.19 103 VAL A CA 1
ATOM 731 C C . VAL A 1 103 ? 9.210 8.131 -9.498 1.00 93.19 103 VAL A C 1
ATOM 733 O O . VAL A 1 103 ? 9.391 8.535 -10.644 1.00 93.19 103 VAL A O 1
ATOM 736 N N . GLN A 1 104 ? 9.793 8.688 -8.440 1.00 91.56 104 GLN A N 1
ATOM 737 C CA . GLN A 1 104 ? 10.876 9.660 -8.566 1.00 91.56 104 GLN A CA 1
ATOM 738 C C . GLN A 1 104 ? 12.209 8.927 -8.600 1.00 91.56 104 GLN A C 1
ATOM 740 O O . GLN A 1 104 ? 12.446 8.024 -7.796 1.00 91.56 104 GLN A O 1
ATOM 745 N N . TYR A 1 105 ? 13.079 9.333 -9.515 1.00 86.00 105 TYR A N 1
ATOM 746 C CA . TYR A 1 105 ? 14.400 8.746 -9.667 1.00 86.00 105 TYR A CA 1
ATOM 747 C C . TYR A 1 105 ? 15.438 9.846 -9.859 1.00 86.00 105 TYR A C 1
ATOM 749 O O . TYR A 1 105 ? 15.171 10.899 -10.439 1.00 86.00 105 TYR A O 1
ATOM 757 N N . ALA A 1 106 ? 16.630 9.602 -9.337 1.00 84.75 106 ALA A N 1
ATOM 758 C CA . ALA A 1 106 ? 17.763 10.498 -9.452 1.00 84.75 106 ALA A CA 1
ATOM 759 C C . ALA A 1 106 ? 19.035 9.661 -9.585 1.00 84.75 106 ALA A C 1
ATOM 761 O O . ALA A 1 106 ? 19.123 8.558 -9.041 1.00 84.75 106 ALA A O 1
ATOM 762 N N . SER A 1 107 ? 20.017 10.184 -10.316 1.00 79.00 107 SER A N 1
ATOM 763 C CA . SER A 1 107 ? 21.357 9.600 -10.339 1.00 79.00 107 SER A CA 1
ATOM 764 C C . SER A 1 107 ? 22.055 9.803 -8.990 1.00 79.00 107 SER A C 1
ATOM 766 O O . SER A 1 107 ? 21.604 10.587 -8.158 1.00 79.00 107 SER A O 1
ATOM 768 N N . SER A 1 108 ? 23.206 9.151 -8.800 1.00 79.44 108 SER A N 1
ATOM 769 C CA . SER A 1 108 ? 24.054 9.322 -7.606 1.00 79.44 108 SER A CA 1
ATOM 770 C C . SER A 1 108 ? 24.358 10.795 -7.276 1.00 79.44 108 SER A C 1
ATOM 772 O O . SER A 1 108 ? 24.350 11.185 -6.112 1.00 79.44 108 SER A O 1
ATOM 774 N N . ALA A 1 109 ? 24.577 11.626 -8.302 1.00 82.81 109 ALA A N 1
ATOM 775 C CA . ALA A 1 109 ? 24.847 13.058 -8.153 1.00 82.81 109 ALA A CA 1
ATOM 776 C C . ALA A 1 109 ? 23.596 13.946 -8.330 1.00 82.81 109 ALA A C 1
ATOM 778 O O . ALA A 1 109 ? 23.684 15.167 -8.210 1.00 82.81 109 ALA A O 1
ATOM 779 N N . GLY A 1 110 ? 22.447 13.358 -8.672 1.00 80.38 110 GLY A N 1
ATOM 780 C CA . GLY A 1 110 ? 21.201 14.068 -8.944 1.00 80.38 110 GLY A CA 1
ATOM 781 C C . GLY A 1 110 ? 20.378 14.329 -7.684 1.00 80.38 110 GLY A C 1
ATOM 782 O O . GLY A 1 110 ? 20.573 13.713 -6.642 1.00 80.38 110 GLY A O 1
ATOM 783 N N . SER A 1 111 ? 19.411 15.241 -7.787 1.00 86.19 111 SER A N 1
ATOM 784 C CA . SER A 1 111 ? 18.419 15.487 -6.732 1.00 86.19 111 SER A CA 1
ATOM 785 C C . SER A 1 111 ? 17.057 14.922 -7.123 1.00 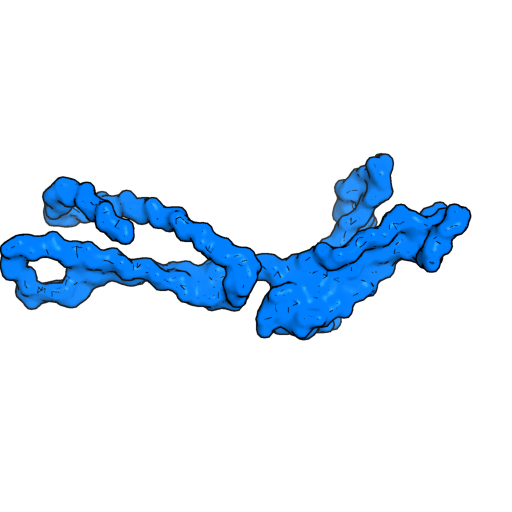86.19 111 SER A C 1
ATOM 787 O O . SER A 1 111 ? 16.642 15.031 -8.282 1.00 86.19 111 SER A O 1
ATOM 789 N N . PHE A 1 112 ? 16.338 14.367 -6.146 1.00 88.12 112 PHE A N 1
ATOM 790 C CA . PHE A 1 112 ? 14.922 14.048 -6.310 1.00 88.12 112 PHE A CA 1
ATOM 791 C C . PHE A 1 112 ? 14.127 15.340 -6.498 1.00 88.12 112 PHE A C 1
ATOM 793 O O . PHE A 1 112 ? 14.304 16.314 -5.766 1.00 88.12 112 PHE A O 1
ATOM 800 N N . SER A 1 113 ? 13.268 15.358 -7.510 1.00 85.62 113 SER A N 1
ATOM 801 C CA . SER A 1 113 ? 12.448 16.511 -7.861 1.00 85.62 113 SER A CA 1
ATOM 802 C C . SER A 1 113 ? 11.159 16.032 -8.512 1.00 85.62 113 SER A C 1
ATOM 804 O O . SER A 1 113 ? 11.147 15.023 -9.215 1.00 85.62 113 SER A O 1
ATOM 806 N N . LEU A 1 114 ? 10.086 16.812 -8.364 1.00 85.38 114 LEU A N 1
ATOM 807 C CA . LEU A 1 114 ? 8.817 16.575 -9.059 1.00 85.38 114 LEU A CA 1
ATOM 808 C C . LEU A 1 114 ? 8.941 16.651 -10.592 1.00 85.38 114 LEU A C 1
ATOM 810 O O . LEU A 1 114 ? 8.023 16.214 -11.290 1.00 85.38 114 LEU A O 1
ATOM 814 N N . ALA A 1 115 ? 10.049 17.198 -11.101 1.00 81.88 115 ALA A N 1
ATOM 815 C CA . ALA A 1 115 ? 10.398 17.199 -12.519 1.00 81.88 115 ALA A CA 1
ATOM 816 C C . ALA A 1 115 ? 11.004 15.864 -12.999 1.00 81.88 115 ALA A C 1
ATOM 818 O O . ALA A 1 115 ? 10.876 15.535 -14.172 1.00 81.88 115 ALA A O 1
ATOM 819 N N . ASN A 1 116 ? 11.613 15.079 -12.101 1.00 83.56 116 ASN A N 1
ATOM 820 C CA . ASN A 1 116 ? 12.302 13.822 -12.414 1.00 83.56 116 ASN A CA 1
ATOM 821 C C . ASN A 1 116 ? 11.487 12.635 -11.894 1.00 83.56 116 ASN A C 1
ATOM 823 O O . ASN A 1 116 ? 11.880 11.935 -10.954 1.00 83.56 116 ASN A O 1
ATOM 827 N N . LYS A 1 117 ? 10.298 12.456 -12.476 1.00 90.50 117 LYS A N 1
ATOM 828 C CA . LYS A 1 117 ? 9.361 11.410 -12.073 1.00 90.50 117 LYS A CA 1
ATOM 829 C C . LYS A 1 117 ? 8.686 10.743 -13.262 1.00 90.50 117 LYS A C 1
ATOM 831 O O . LYS A 1 117 ? 8.512 11.359 -14.309 1.00 90.50 117 LYS A O 1
ATOM 836 N N . VAL A 1 118 ? 8.252 9.509 -13.050 1.00 92.69 118 VAL A N 1
ATOM 837 C CA . VAL A 1 118 ? 7.326 8.795 -13.927 1.00 92.69 118 VAL A CA 1
ATOM 838 C C . VAL A 1 118 ? 5.988 8.686 -13.214 1.00 92.69 118 VAL A C 1
ATOM 840 O O . VAL A 1 118 ? 5.913 8.110 -12.128 1.00 92.69 118 VAL A O 1
ATOM 843 N N . ASP A 1 119 ? 4.947 9.260 -13.809 1.00 94.44 119 ASP A N 1
ATOM 844 C CA . ASP A 1 119 ? 3.589 9.210 -13.273 1.00 94.44 119 ASP A CA 1
ATOM 845 C C . ASP A 1 119 ? 2.912 7.875 -13.612 1.00 94.44 119 ASP A C 1
ATOM 847 O O . ASP A 1 119 ? 2.935 7.407 -14.750 1.00 94.44 119 ASP A O 1
ATOM 851 N N . LEU A 1 120 ? 2.283 7.276 -12.604 1.00 94.69 120 LEU A N 1
ATOM 852 C CA . LEU A 1 120 ? 1.473 6.069 -12.697 1.00 94.69 120 LEU A CA 1
ATOM 853 C C . LEU A 1 120 ? 0.022 6.468 -12.420 1.00 94.69 120 LEU A C 1
ATOM 855 O O . LEU A 1 120 ? -0.410 6.524 -11.269 1.00 94.69 120 LEU A O 1
ATOM 859 N N . THR A 1 121 ? -0.706 6.799 -13.485 1.00 95.88 121 THR A N 1
ATOM 860 C CA . THR A 1 121 ? -2.091 7.316 -13.431 1.00 95.88 121 THR A CA 1
ATOM 861 C C . THR A 1 121 ? -3.103 6.409 -14.129 1.00 95.88 121 THR A C 1
ATOM 863 O O . THR A 1 121 ? -4.302 6.689 -14.138 1.00 95.88 121 THR A O 1
ATOM 866 N N . THR A 1 122 ? -2.638 5.326 -14.751 1.00 94.88 122 THR A N 1
ATOM 867 C CA . THR A 1 122 ? -3.478 4.369 -15.475 1.00 94.88 122 THR A CA 1
ATOM 868 C C . THR A 1 122 ? -2.998 2.944 -15.257 1.00 94.88 122 THR A C 1
ATOM 870 O O . THR A 1 122 ? -1.836 2.707 -14.922 1.00 94.88 122 THR A O 1
ATOM 873 N N . GLY A 1 123 ? -3.910 1.996 -15.463 1.00 93.62 123 GLY A N 1
ATOM 874 C CA . GLY A 1 123 ? -3.645 0.574 -15.295 1.00 93.62 123 GLY A CA 1
ATOM 875 C C . GLY A 1 123 ? -3.912 0.078 -13.878 1.00 93.62 123 GLY A C 1
ATOM 876 O O . GLY A 1 123 ? -4.179 0.841 -12.950 1.00 93.62 123 GLY A O 1
ATOM 877 N N . THR A 1 124 ? -3.842 -1.241 -13.730 1.00 93.56 124 THR A N 1
ATOM 878 C CA . THR A 1 124 ? -4.055 -1.922 -12.455 1.00 93.56 124 THR A CA 1
ATOM 879 C C . THR A 1 124 ? -2.938 -2.924 -12.199 1.00 93.56 124 THR A C 1
ATOM 881 O O . THR A 1 124 ? -2.315 -3.429 -13.133 1.00 93.56 124 THR A O 1
ATOM 884 N N . MET A 1 125 ? -2.682 -3.204 -10.926 1.00 94.06 125 MET A N 1
ATOM 885 C CA . MET A 1 125 ? -1.736 -4.217 -10.480 1.00 94.06 125 MET A CA 1
ATOM 886 C C . MET A 1 125 ? -2.414 -5.103 -9.439 1.00 94.06 125 MET A C 1
ATOM 888 O O . MET A 1 125 ? -2.669 -4.678 -8.307 1.00 94.06 125 MET A O 1
ATOM 892 N N . ALA A 1 126 ? -2.715 -6.341 -9.821 1.00 93.94 126 ALA A N 1
ATOM 893 C CA . ALA A 1 126 ? -3.303 -7.324 -8.923 1.00 93.94 126 ALA A CA 1
ATOM 894 C C . ALA A 1 126 ? -2.302 -7.754 -7.827 1.00 93.94 126 ALA A C 1
ATOM 896 O O . ALA A 1 126 ? -1.092 -7.547 -7.971 1.00 93.94 126 ALA A O 1
ATOM 897 N N . PRO A 1 127 ? -2.781 -8.354 -6.724 1.00 91.31 127 PRO A N 1
ATOM 898 C CA . PRO A 1 127 ? -1.925 -8.937 -5.693 1.00 91.31 127 PRO A CA 1
ATOM 899 C C . PRO A 1 127 ? -0.873 -9.885 -6.270 1.00 91.31 127 PRO A C 1
ATOM 901 O O . PRO A 1 127 ? -1.180 -10.710 -7.131 1.00 91.31 127 PRO A O 1
ATOM 904 N N . GLY A 1 128 ? 0.365 -9.783 -5.791 1.00 92.25 128 GLY A N 1
ATOM 905 C CA . GLY A 1 128 ? 1.468 -10.638 -6.226 1.00 92.25 128 GLY A CA 1
ATOM 906 C C . GLY A 1 128 ? 2.040 -10.304 -7.610 1.00 92.25 128 GLY A C 1
ATOM 907 O O . GLY A 1 128 ? 2.930 -11.015 -8.073 1.00 92.25 128 GLY A O 1
ATOM 908 N N . GLN A 1 129 ? 1.551 -9.257 -8.281 1.00 95.81 129 GLN A N 1
ATOM 909 C CA . GLN A 1 129 ? 2.078 -8.836 -9.578 1.00 95.81 129 GLN A CA 1
ATOM 910 C C . GLN A 1 129 ? 3.236 -7.848 -9.455 1.00 95.81 129 GLN A C 1
ATOM 912 O O . GLN A 1 129 ? 3.368 -7.117 -8.469 1.00 95.81 129 GLN A O 1
ATOM 917 N N . TYR A 1 130 ? 4.033 -7.817 -10.522 1.00 96.56 130 TYR A N 1
ATOM 918 C CA . TYR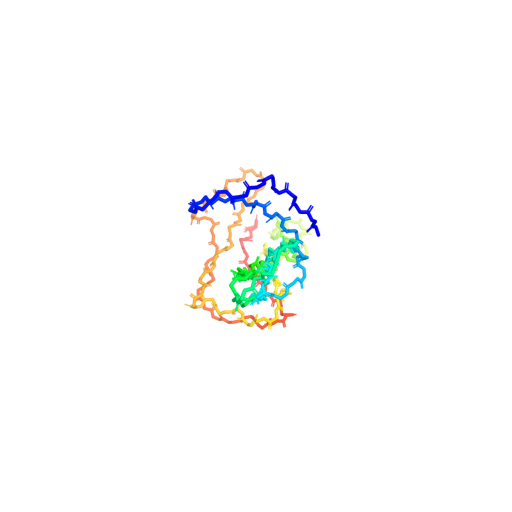 A 1 130 ? 5.153 -6.909 -10.713 1.00 96.56 130 TYR A CA 1
ATOM 919 C C . TYR A 1 130 ? 4.863 -5.952 -11.874 1.00 96.56 130 TYR A C 1
ATOM 921 O O . TYR A 1 130 ? 4.250 -6.345 -12.868 1.00 96.56 130 TYR A O 1
ATOM 929 N N . LEU A 1 131 ? 5.316 -4.704 -11.761 1.00 96.12 131 LEU A N 1
ATOM 930 C CA . LEU A 1 131 ? 5.307 -3.714 -12.841 1.00 96.12 131 LEU A CA 1
ATOM 931 C C . LEU A 1 131 ? 6.711 -3.168 -13.012 1.00 96.12 131 LEU A C 1
ATOM 933 O O . LEU A 1 131 ? 7.282 -2.592 -12.086 1.00 96.12 131 LEU A O 1
ATOM 937 N N . LEU A 1 132 ? 7.223 -3.295 -14.228 1.00 95.38 132 LEU A N 1
ATOM 938 C CA . LEU A 1 132 ? 8.488 -2.700 -14.608 1.00 95.38 132 LEU A CA 1
ATOM 939 C C . LEU A 1 132 ? 8.256 -1.262 -15.074 1.00 95.38 132 LEU A C 1
ATOM 941 O O . LEU A 1 132 ? 7.605 -1.019 -16.091 1.00 95.38 132 LEU A O 1
ATOM 945 N N . VAL A 1 133 ? 8.807 -0.307 -14.336 1.00 94.88 133 VAL A N 1
ATOM 946 C CA . VAL A 1 133 ? 8.802 1.109 -14.692 1.00 94.88 133 VAL A CA 1
ATOM 947 C C . VAL A 1 133 ? 10.115 1.422 -15.390 1.00 94.88 133 VAL A C 1
ATOM 949 O O . VAL A 1 133 ? 11.178 1.422 -14.770 1.00 94.88 133 VAL A O 1
ATOM 952 N N . LYS A 1 134 ? 10.040 1.683 -16.695 1.00 91.81 134 LYS A N 1
ATOM 953 C CA . LYS A 1 134 ? 11.178 2.145 -17.490 1.00 91.81 134 LYS A CA 1
ATOM 954 C C . LYS A 1 134 ? 11.535 3.580 -17.092 1.00 91.81 134 LYS A C 1
ATOM 956 O O . LYS A 1 134 ? 10.661 4.444 -17.070 1.00 91.81 134 LYS A O 1
ATOM 961 N N . LEU A 1 135 ? 12.813 3.826 -16.832 1.00 89.00 135 LEU A N 1
ATOM 962 C CA . LEU A 1 135 ? 13.368 5.141 -16.515 1.00 89.00 135 LEU A CA 1
ATOM 963 C C . LEU A 1 135 ? 14.309 5.613 -17.643 1.00 89.00 135 LEU A C 1
ATOM 965 O O . LEU A 1 135 ? 14.266 5.087 -18.760 1.00 89.00 135 LEU A O 1
ATOM 969 N N . ALA A 1 136 ? 15.113 6.648 -17.375 1.00 83.12 136 ALA A N 1
ATOM 970 C CA . ALA A 1 136 ? 16.078 7.182 -18.336 1.00 83.12 136 ALA A CA 1
ATOM 971 C C . ALA A 1 136 ? 17.140 6.149 -18.758 1.00 83.12 136 ALA A C 1
ATOM 973 O O . ALA A 1 136 ? 17.274 5.075 -18.180 1.00 83.12 136 ALA A O 1
ATOM 974 N N . SER A 1 137 ? 17.901 6.492 -19.790 1.00 78.81 137 SER A N 1
ATOM 975 C CA . SER A 1 137 ? 19.124 5.793 -20.175 1.00 78.81 137 SER A CA 1
ATOM 976 C C . SER A 1 137 ? 20.303 6.747 -19.983 1.00 78.81 137 SER A C 1
ATOM 978 O O . SER A 1 137 ? 20.151 7.952 -20.185 1.00 78.81 137 SER A O 1
ATOM 980 N N . GLY A 1 138 ? 21.447 6.221 -19.548 1.00 64.81 138 GLY A N 1
ATOM 981 C CA . GLY A 1 138 ? 22.695 6.965 -19.365 1.00 64.81 138 GLY A CA 1
ATOM 982 C C . GLY A 1 138 ? 23.521 7.153 -20.643 1.00 64.81 138 GLY A C 1
ATOM 983 O O . GLY A 1 138 ? 24.615 7.709 -20.554 1.00 64.81 138 GLY A O 1
ATOM 984 N N . GLY A 1 139 ? 23.027 6.679 -21.796 1.00 51.03 139 GLY A N 1
ATOM 985 C CA . GLY A 1 139 ? 23.668 6.785 -23.115 1.00 51.03 139 GLY A CA 1
ATOM 986 C C . GLY A 1 139 ? 22.965 7.747 -24.062 1.00 51.03 139 GLY A C 1
ATOM 987 O O . GLY A 1 139 ? 21.716 7.817 -24.014 1.00 51.03 139 GLY A O 1
#